Protein AF-A0A7J6HJE6-F1 (afdb_monomer_lite)

Radius of gyration: 38.53 Å; chains: 1; bounding box: 80×40×97 Å

Structure (mmCIF, N/CA/C/O backbone):
data_AF-A0A7J6HJE6-F1
#
_entry.id   AF-A0A7J6HJE6-F1
#
loop_
_atom_site.group_PDB
_atom_site.id
_atom_site.type_symbol
_atom_site.label_atom_id
_atom_site.label_alt_id
_atom_site.label_comp_id
_atom_site.label_asym_id
_atom_site.label_entity_id
_atom_site.label_seq_id
_atom_site.pdbx_PDB_ins_code
_atom_site.Cartn_x
_atom_site.Cartn_y
_atom_site.Cartn_z
_atom_site.occupancy
_atom_site.B_iso_or_equiv
_atom_site.auth_seq_id
_atom_site.auth_comp_id
_atom_site.auth_asym_id
_atom_site.auth_atom_id
_atom_site.pdbx_PDB_model_num
ATOM 1 N N . MET A 1 1 ? 61.222 -32.866 -80.895 1.00 45.94 1 MET A N 1
ATOM 2 C CA . MET A 1 1 ? 61.886 -32.310 -79.696 1.00 45.94 1 MET A CA 1
ATOM 3 C C . MET A 1 1 ? 61.807 -30.797 -79.787 1.00 45.94 1 MET A C 1
ATOM 5 O O . MET A 1 1 ? 62.247 -30.281 -80.802 1.00 45.94 1 MET A O 1
ATOM 9 N N . GLY A 1 2 ? 61.208 -30.102 -78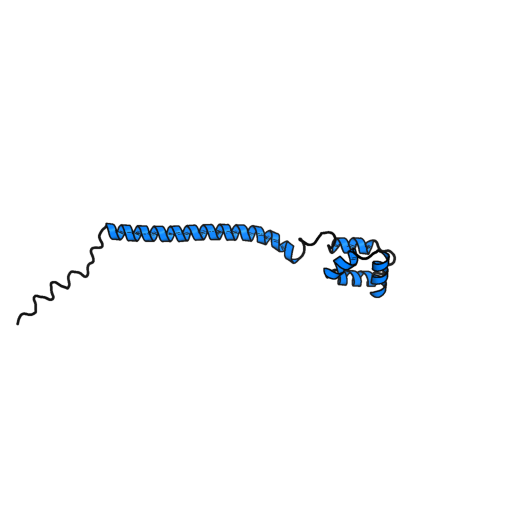.814 1.00 49.94 2 GLY A N 1
ATOM 10 C CA . GLY A 1 2 ? 61.190 -28.632 -78.855 1.00 49.94 2 GLY A CA 1
ATOM 11 C C . GLY A 1 2 ? 60.143 -27.888 -78.021 1.00 49.94 2 GLY A C 1
ATOM 12 O O . GLY A 1 2 ? 60.107 -26.672 -78.101 1.00 49.94 2 GLY A O 1
ATOM 13 N N . THR A 1 3 ? 59.310 -28.541 -77.204 1.00 42.97 3 THR A N 1
ATOM 14 C CA . THR A 1 3 ? 58.311 -27.836 -76.364 1.00 42.97 3 THR A CA 1
ATOM 15 C C . THR A 1 3 ? 58.850 -27.369 -75.006 1.00 42.97 3 THR A C 1
ATOM 17 O O . THR A 1 3 ? 58.091 -26.927 -74.157 1.00 42.97 3 THR A O 1
ATOM 20 N N . ARG A 1 4 ? 60.169 -27.416 -74.789 1.00 49.84 4 ARG A N 1
ATOM 21 C CA . ARG A 1 4 ? 60.807 -27.090 -73.500 1.00 49.84 4 ARG A CA 1
ATOM 22 C C . ARG A 1 4 ? 61.149 -25.607 -73.289 1.00 49.84 4 ARG A C 1
ATOM 24 O O . ARG A 1 4 ? 61.825 -25.305 -72.318 1.00 49.84 4 ARG A O 1
ATOM 31 N N . LEU A 1 5 ? 60.703 -24.696 -74.162 1.00 50.69 5 LEU A N 1
ATOM 32 C CA . LEU A 1 5 ? 61.032 -23.261 -74.062 1.00 50.69 5 LEU A CA 1
ATOM 33 C C . LEU A 1 5 ? 59.834 -22.343 -73.759 1.00 50.69 5 LEU A C 1
ATOM 35 O O . LEU A 1 5 ? 60.003 -21.130 -73.715 1.00 50.69 5 LEU A O 1
ATOM 39 N N . VAL A 1 6 ? 58.631 -22.885 -73.540 1.00 45.88 6 VAL A N 1
ATOM 40 C CA . VAL A 1 6 ? 57.451 -22.061 -73.190 1.00 45.88 6 VAL A CA 1
ATOM 41 C C . VAL A 1 6 ? 56.986 -22.233 -71.743 1.00 45.88 6 VAL A C 1
ATOM 43 O O . VAL A 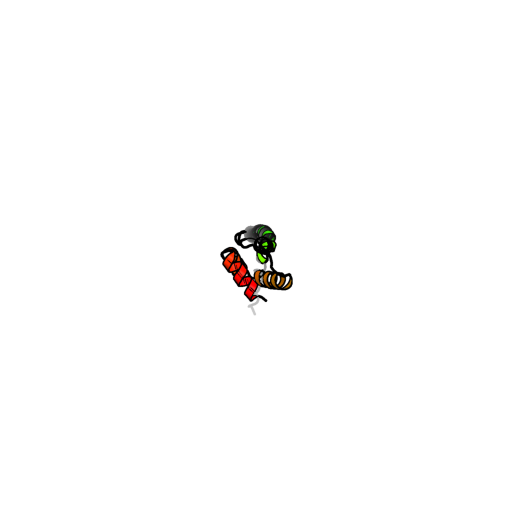1 6 ? 56.290 -21.366 -71.225 1.00 45.88 6 VAL A O 1
ATOM 46 N N . ASP A 1 7 ? 57.444 -23.275 -71.044 1.00 41.00 7 ASP A N 1
ATOM 47 C CA . ASP A 1 7 ? 57.086 -23.516 -69.637 1.00 41.00 7 ASP A CA 1
ATOM 48 C C . ASP A 1 7 ? 57.943 -22.733 -68.623 1.00 41.00 7 ASP A C 1
ATOM 50 O O . ASP A 1 7 ? 57.609 -22.678 -67.438 1.00 41.00 7 ASP A O 1
ATOM 54 N N . GLU A 1 8 ? 59.024 -22.082 -69.066 1.00 42.09 8 GLU A N 1
ATOM 55 C CA . GLU A 1 8 ? 59.916 -21.308 -68.185 1.00 42.09 8 GLU A CA 1
ATOM 56 C C . GLU A 1 8 ? 59.577 -19.810 -68.127 1.00 42.09 8 GLU A C 1
ATOM 58 O O . GLU A 1 8 ? 60.118 -19.079 -67.302 1.00 42.09 8 GLU A O 1
ATOM 63 N N . VAL A 1 9 ? 58.619 -19.353 -68.942 1.00 44.00 9 VAL A N 1
ATOM 64 C CA . VAL A 1 9 ? 58.124 -17.965 -68.905 1.00 44.00 9 VAL A CA 1
ATOM 65 C C . VAL A 1 9 ? 56.906 -17.823 -67.987 1.00 44.00 9 VAL A C 1
ATOM 67 O O . VAL A 1 9 ? 56.695 -16.758 -67.421 1.00 44.00 9 VAL A O 1
ATOM 70 N N . PHE A 1 10 ? 56.143 -18.896 -67.744 1.00 38.69 10 PHE A N 1
ATOM 71 C CA . PHE A 1 10 ? 54.902 -18.814 -66.956 1.00 38.69 10 PHE A CA 1
ATOM 72 C C . PHE A 1 10 ? 55.037 -19.251 -65.484 1.00 38.69 10 PHE A C 1
ATOM 74 O O . PHE A 1 10 ? 54.088 -19.153 -64.708 1.00 38.69 10 PHE A O 1
ATOM 81 N N . ARG A 1 11 ? 56.221 -19.714 -65.054 1.00 45.44 11 ARG A N 1
ATOM 82 C CA . ARG A 1 11 ? 56.495 -20.106 -63.653 1.00 45.44 11 ARG A CA 1
ATOM 83 C C . ARG A 1 11 ? 57.105 -18.977 -62.804 1.00 45.44 11 ARG A C 1
ATOM 85 O O . ARG A 1 11 ? 57.331 -19.163 -61.611 1.00 45.44 11 ARG A O 1
ATOM 92 N N . SER A 1 12 ? 57.360 -17.800 -63.372 1.00 45.34 12 SER A N 1
ATOM 93 C CA . SER A 1 12 ? 58.029 -16.693 -62.669 1.00 45.34 12 SER A CA 1
ATOM 94 C C . SER A 1 12 ? 57.092 -15.602 -62.129 1.00 45.34 12 SER A C 1
ATOM 96 O O . SER A 1 12 ? 57.572 -14.692 -61.460 1.00 45.34 12 SER A O 1
ATOM 98 N N . GLU A 1 13 ? 55.768 -15.716 -62.299 1.00 40.03 13 GLU A N 1
ATOM 99 C CA . GLU A 1 13 ? 54.802 -14.716 -61.796 1.00 40.03 13 GLU A CA 1
ATOM 100 C C . GLU A 1 13 ? 54.009 -15.152 -60.548 1.00 40.03 13 GLU A C 1
ATOM 102 O O . GLU A 1 13 ? 53.106 -14.455 -60.093 1.00 40.03 13 GLU A O 1
ATOM 107 N N . ALA A 1 14 ? 54.394 -16.252 -59.894 1.00 48.69 14 ALA A N 1
ATOM 108 C CA . ALA A 1 14 ? 53.861 -16.623 -58.573 1.00 48.69 14 ALA A CA 1
ATOM 109 C C . ALA A 1 14 ? 54.616 -15.965 -57.395 1.00 48.69 14 ALA A C 1
ATOM 111 O O . ALA A 1 14 ? 54.515 -16.403 -56.249 1.00 48.69 14 ALA A O 1
ATOM 112 N N . LYS A 1 15 ? 55.385 -14.902 -57.653 1.00 51.78 15 LYS A N 1
ATOM 113 C CA . LYS A 1 15 ? 55.917 -14.004 -56.620 1.00 51.78 15 LYS A CA 1
ATOM 114 C C . LYS A 1 15 ? 55.385 -12.609 -56.890 1.00 51.78 15 LYS A C 1
ATOM 116 O O . LYS A 1 15 ? 56.072 -11.749 -57.426 1.00 51.78 15 LYS A O 1
ATOM 121 N N . THR A 1 16 ? 54.127 -12.409 -56.515 1.00 50.81 16 THR A N 1
ATOM 122 C CA . THR A 1 16 ? 53.453 -11.115 -56.543 1.00 50.81 16 THR A CA 1
ATOM 123 C C . THR A 1 16 ? 54.285 -10.129 -55.724 1.00 50.81 16 THR A C 1
ATOM 125 O O . THR A 1 16 ? 54.290 -10.134 -54.489 1.00 50.81 16 THR A O 1
ATOM 128 N N . SER A 1 17 ? 55.045 -9.300 -56.433 1.00 51.47 17 SER A N 1
ATOM 129 C CA . SER A 1 17 ? 55.628 -8.060 -55.947 1.00 51.47 17 SER A CA 1
ATOM 130 C C . SER A 1 17 ? 54.465 -7.148 -55.551 1.00 51.47 17 SER A C 1
ATOM 132 O O . SER A 1 17 ? 54.051 -6.285 -56.317 1.00 51.47 17 SER A O 1
ATOM 134 N N . VAL A 1 18 ? 53.888 -7.377 -54.367 1.00 54.81 18 VAL A N 1
ATOM 135 C CA . VAL A 1 18 ? 52.893 -6.468 -53.791 1.00 54.81 18 VAL A CA 1
ATOM 136 C C . VAL A 1 18 ? 53.586 -5.124 -53.644 1.00 54.81 18 VAL A C 1
ATOM 138 O O . VAL A 1 18 ? 54.492 -4.983 -52.809 1.00 54.81 18 VAL A O 1
ATOM 141 N N . THR A 1 19 ? 53.197 -4.177 -54.490 1.00 65.38 19 THR A N 1
ATOM 142 C CA . THR A 1 19 ? 53.810 -2.855 -54.557 1.00 65.38 19 THR A CA 1
ATOM 143 C C . THR A 1 19 ? 53.636 -2.154 -53.207 1.00 65.38 19 THR A C 1
ATOM 145 O O . THR A 1 19 ? 52.685 -2.397 -52.458 1.00 65.38 19 THR A O 1
ATOM 148 N N . SER A 1 20 ? 54.602 -1.312 -52.830 1.00 64.38 20 SER A N 1
ATOM 149 C CA . SER A 1 20 ? 54.628 -0.619 -51.528 1.00 64.38 20 SER A CA 1
ATOM 150 C C . SER A 1 20 ? 53.309 0.112 -51.215 1.00 64.38 20 SER A C 1
ATOM 152 O O . SER A 1 20 ? 52.878 0.173 -50.064 1.00 64.38 20 SER A O 1
ATOM 154 N N . THR A 1 21 ? 52.618 0.594 -52.247 1.00 65.19 21 THR A N 1
ATOM 155 C CA . THR A 1 21 ? 51.309 1.256 -52.197 1.00 65.19 21 THR A CA 1
ATOM 156 C C . THR A 1 21 ? 50.163 0.313 -51.818 1.00 65.19 21 THR A C 1
ATOM 158 O O . THR A 1 21 ? 49.359 0.661 -50.956 1.00 65.19 21 THR A O 1
ATOM 161 N N . GLU A 1 22 ? 50.111 -0.906 -52.356 1.00 67.06 22 GLU A N 1
ATOM 162 C CA . GLU A 1 22 ? 49.087 -1.910 -52.013 1.00 67.06 22 GLU A CA 1
ATOM 163 C C . GLU A 1 22 ? 49.229 -2.405 -50.569 1.00 67.06 22 GLU A C 1
ATOM 165 O O . GLU A 1 22 ? 48.238 -2.583 -49.855 1.00 67.06 22 GLU A O 1
ATOM 170 N N . ARG A 1 23 ? 50.473 -2.567 -50.089 1.00 70.94 23 ARG A N 1
ATOM 171 C CA . ARG A 1 23 ? 50.738 -2.905 -48.678 1.00 70.94 23 ARG A CA 1
ATOM 172 C C . ARG A 1 23 ? 50.271 -1.792 -47.745 1.00 70.94 23 ARG A C 1
ATOM 174 O O . ARG A 1 23 ? 49.713 -2.088 -46.690 1.00 70.94 23 ARG A O 1
ATOM 181 N N . LYS A 1 24 ? 50.477 -0.529 -48.132 1.00 74.12 24 LYS A N 1
ATOM 182 C CA . LYS A 1 24 ? 50.002 0.644 -47.384 1.00 74.12 24 LYS A CA 1
ATOM 183 C C . LYS A 1 24 ? 48.475 0.721 -47.366 1.00 74.12 24 LYS A C 1
ATOM 185 O O . LYS A 1 24 ? 47.910 0.872 -46.291 1.00 74.12 24 LYS A O 1
ATOM 190 N N . ALA A 1 25 ? 47.810 0.503 -48.500 1.00 74.81 25 ALA A N 1
ATOM 191 C CA . ALA A 1 25 ? 46.348 0.484 -48.577 1.00 74.81 25 ALA A CA 1
ATOM 192 C C . ALA A 1 25 ? 45.729 -0.637 -47.721 1.00 74.81 25 ALA A C 1
ATOM 194 O O . ALA A 1 25 ? 44.744 -0.420 -47.016 1.00 74.81 25 ALA A O 1
ATOM 195 N N . LYS A 1 26 ? 46.338 -1.833 -47.715 1.00 76.06 26 LYS A N 1
ATOM 196 C CA . LYS A 1 26 ? 45.892 -2.954 -46.873 1.00 76.06 26 LYS A CA 1
ATOM 197 C C . LYS A 1 26 ? 46.068 -2.667 -45.378 1.00 76.06 26 LYS A C 1
ATOM 199 O O . LYS A 1 26 ? 45.180 -3.003 -44.597 1.00 76.06 26 LYS A O 1
ATOM 204 N N . ARG A 1 27 ? 47.179 -2.032 -44.986 1.00 78.00 27 ARG A N 1
ATOM 205 C CA . ARG A 1 27 ? 47.421 -1.588 -43.600 1.00 78.00 27 ARG A CA 1
ATOM 206 C C . ARG A 1 27 ? 46.418 -0.522 -43.173 1.00 78.00 27 ARG A C 1
ATOM 208 O O . ARG A 1 27 ? 45.744 -0.718 -42.174 1.00 78.00 27 ARG A O 1
ATOM 215 N N . GLN A 1 28 ? 46.216 0.505 -43.994 1.00 84.44 28 GLN A N 1
ATOM 216 C CA . GLN A 1 28 ? 45.243 1.566 -43.735 1.00 84.44 28 GLN A CA 1
ATOM 217 C C . GLN A 1 28 ? 43.814 1.021 -43.587 1.00 84.44 28 GLN A C 1
ATOM 219 O O . GLN A 1 28 ? 43.090 1.410 -42.675 1.00 84.44 28 GLN A O 1
ATOM 224 N N . ARG A 1 29 ? 43.402 0.070 -44.437 1.00 81.25 29 ARG A N 1
ATOM 225 C CA . ARG A 1 29 ? 42.093 -0.591 -44.311 1.00 81.25 29 ARG A CA 1
ATOM 226 C C . ARG A 1 29 ? 41.975 -1.403 -43.017 1.00 81.25 29 ARG A C 1
ATOM 228 O O . ARG A 1 29 ? 40.913 -1.414 -42.399 1.00 81.25 29 ARG A O 1
ATOM 235 N N . SER A 1 30 ? 43.050 -2.080 -42.613 1.00 82.69 30 SER A N 1
ATOM 236 C CA . SER A 1 30 ? 43.105 -2.816 -41.346 1.00 82.69 30 SER A CA 1
ATOM 237 C C . SER A 1 30 ? 42.993 -1.874 -40.146 1.00 82.69 30 SER A C 1
ATOM 239 O O . SER A 1 30 ? 42.240 -2.162 -39.223 1.00 82.69 30 SER A O 1
ATOM 241 N N . GLU A 1 31 ? 43.690 -0.738 -40.186 1.00 87.38 31 GLU A N 1
ATOM 242 C CA . GLU A 1 31 ? 43.667 0.290 -39.142 1.00 87.38 31 GLU A CA 1
ATOM 243 C C . GLU A 1 31 ? 42.279 0.932 -39.012 1.00 87.38 31 GLU A C 1
ATOM 245 O O . GLU A 1 31 ? 41.765 1.076 -37.903 1.00 87.38 31 GLU A O 1
ATOM 250 N N . GLN A 1 32 ? 41.623 1.237 -40.138 1.00 87.44 32 GLN A N 1
ATOM 251 C CA . GLN A 1 32 ? 40.245 1.741 -40.162 1.00 87.44 32 GLN A CA 1
ATOM 252 C C . GLN A 1 32 ? 39.254 0.738 -39.560 1.00 87.44 32 GLN A C 1
ATOM 254 O O . GLN A 1 32 ? 38.365 1.126 -38.804 1.00 87.44 32 GLN A O 1
ATOM 259 N N . MET A 1 33 ? 39.418 -0.554 -39.853 1.00 85.56 33 MET A N 1
ATOM 260 C CA . MET A 1 33 ? 38.576 -1.607 -39.284 1.00 85.56 33 MET A CA 1
ATOM 261 C C . MET A 1 33 ? 38.791 -1.754 -37.774 1.00 85.56 33 MET A C 1
ATOM 263 O O . MET A 1 33 ? 37.816 -1.829 -37.030 1.00 85.56 33 MET A O 1
ATOM 267 N N . SER A 1 34 ? 40.041 -1.740 -37.300 1.00 86.06 34 SER A N 1
ATOM 268 C CA . SER A 1 34 ? 40.327 -1.793 -35.861 1.00 86.06 34 SER A CA 1
ATOM 269 C C . SER A 1 34 ? 39.841 -0.546 -35.121 1.00 86.06 34 SER A C 1
ATOM 271 O O . SER A 1 34 ? 39.309 -0.666 -34.020 1.00 86.06 34 SER A O 1
ATOM 273 N N . ALA A 1 35 ? 39.955 0.636 -35.734 1.00 88.62 35 ALA A N 1
ATOM 274 C CA . ALA A 1 35 ? 39.448 1.884 -35.168 1.00 88.62 35 ALA A CA 1
ATOM 275 C C . ALA A 1 35 ? 37.917 1.879 -35.075 1.00 88.62 35 ALA A C 1
ATOM 277 O O . ALA A 1 35 ? 37.361 2.304 -34.064 1.00 88.62 35 ALA A O 1
ATOM 278 N N . ALA A 1 36 ? 37.234 1.341 -36.091 1.00 85.88 36 ALA A N 1
ATOM 279 C CA . ALA A 1 36 ? 35.796 1.132 -36.030 1.00 85.88 36 ALA A CA 1
ATOM 280 C C . ALA A 1 36 ? 35.441 0.171 -34.885 1.00 85.88 36 ALA A C 1
ATOM 282 O O . ALA A 1 36 ? 34.658 0.534 -34.020 1.00 85.88 36 ALA A O 1
ATOM 283 N N . ILE A 1 37 ? 36.063 -1.006 -34.784 1.00 84.94 37 ILE A N 1
ATOM 284 C CA . ILE A 1 37 ? 35.768 -1.957 -33.695 1.00 84.94 37 ILE A CA 1
ATOM 285 C C . ILE A 1 37 ? 35.979 -1.318 -32.311 1.00 84.94 37 ILE A C 1
ATOM 287 O O . ILE A 1 37 ? 35.128 -1.466 -31.432 1.00 84.94 37 ILE A O 1
ATOM 291 N N . ALA A 1 38 ? 37.059 -0.555 -32.127 1.00 86.81 38 ALA A N 1
ATOM 292 C CA . ALA A 1 38 ? 37.310 0.185 -30.892 1.00 86.81 38 ALA A CA 1
ATOM 293 C C . ALA A 1 38 ? 36.209 1.219 -30.596 1.00 86.81 38 ALA A C 1
ATOM 295 O O . ALA A 1 38 ? 35.656 1.225 -29.500 1.00 86.81 38 ALA A O 1
ATOM 296 N N . ALA A 1 39 ? 35.809 2.029 -31.581 1.00 85.50 39 ALA A N 1
ATOM 297 C CA . ALA A 1 39 ? 34.742 3.017 -31.414 1.00 85.50 39 ALA A CA 1
ATOM 298 C C . ALA A 1 39 ? 33.396 2.369 -31.045 1.00 85.50 39 ALA A C 1
ATOM 300 O O . ALA A 1 39 ? 32.681 2.862 -30.176 1.00 85.50 39 ALA A O 1
ATOM 301 N N . TRP A 1 40 ? 33.062 1.231 -31.657 1.00 78.38 40 TRP A N 1
ATOM 302 C CA . TRP A 1 40 ? 31.844 0.489 -31.329 1.00 78.38 40 TRP A CA 1
ATOM 303 C C . TRP A 1 40 ? 31.908 -0.132 -29.928 1.00 78.38 40 TRP A C 1
ATOM 305 O O . TRP A 1 40 ? 30.883 -0.207 -29.251 1.00 78.38 40 TRP A O 1
ATOM 315 N N . THR A 1 41 ? 33.100 -0.523 -29.470 1.00 85.38 41 THR A N 1
ATOM 316 C CA . THR A 1 41 ? 33.329 -1.068 -28.124 1.00 85.38 41 THR A CA 1
ATOM 317 C C . THR A 1 41 ? 33.186 0.018 -27.058 1.00 85.38 41 THR A C 1
ATOM 319 O O . THR A 1 41 ? 32.503 -0.200 -26.061 1.00 85.38 41 THR A O 1
ATOM 322 N N . GLU A 1 42 ? 33.728 1.214 -27.293 1.00 77.75 42 GLU A N 1
ATOM 323 C CA . GLU A 1 42 ? 33.553 2.364 -26.395 1.00 77.75 42 GLU A CA 1
ATOM 324 C C . GLU A 1 42 ? 32.090 2.827 -26.344 1.00 77.75 42 GLU A C 1
ATOM 326 O O . GLU A 1 42 ? 31.540 3.045 -25.266 1.00 77.75 42 GLU A O 1
ATOM 331 N N . VAL A 1 43 ? 31.395 2.880 -27.487 1.00 72.62 43 VAL A N 1
ATOM 332 C CA . VAL A 1 43 ? 29.951 3.176 -27.518 1.00 72.62 43 VAL A CA 1
ATOM 333 C C . VAL A 1 43 ? 29.152 2.100 -26.782 1.00 72.62 43 VAL A C 1
ATOM 335 O O . VAL A 1 43 ? 28.215 2.422 -26.051 1.00 72.62 43 VAL A O 1
ATOM 338 N N . ALA A 1 44 ? 29.507 0.822 -26.935 1.00 69.88 44 ALA A N 1
ATOM 339 C CA . ALA A 1 44 ? 28.873 -0.260 -26.191 1.00 69.88 44 ALA A CA 1
ATOM 340 C C . ALA A 1 44 ? 29.123 -0.128 -24.684 1.00 69.88 44 ALA A C 1
ATOM 342 O O . ALA A 1 44 ? 28.181 -0.278 -23.914 1.00 69.88 44 ALA A O 1
ATOM 343 N N . LYS A 1 45 ? 30.340 0.230 -24.266 1.00 70.62 45 LYS A N 1
ATOM 344 C CA . LYS A 1 45 ? 30.692 0.459 -22.862 1.00 70.62 45 LYS A CA 1
ATOM 345 C C . LYS A 1 45 ? 29.889 1.611 -22.255 1.00 70.62 45 LYS A C 1
ATOM 347 O O . LYS A 1 45 ? 29.243 1.412 -21.234 1.00 70.62 45 LYS A O 1
ATOM 352 N N . VAL A 1 46 ? 29.795 2.753 -22.937 1.00 68.06 46 VAL A N 1
ATOM 353 C CA . VAL A 1 46 ? 28.968 3.895 -22.498 1.00 68.06 46 VAL A CA 1
ATOM 354 C C . VAL A 1 46 ? 27.480 3.529 -22.456 1.00 68.06 46 VAL A C 1
ATOM 356 O O . VAL A 1 46 ? 26.757 3.916 -21.536 1.00 68.06 46 VAL A O 1
ATOM 359 N N . ARG A 1 47 ? 26.984 2.742 -23.420 1.00 66.00 47 ARG A N 1
ATOM 360 C CA . ARG A 1 47 ? 25.597 2.242 -23.406 1.00 66.00 47 ARG A CA 1
ATOM 361 C C . ARG A 1 47 ? 25.353 1.271 -22.252 1.00 66.00 47 ARG A C 1
ATOM 363 O O . ARG A 1 47 ? 24.312 1.354 -21.614 1.00 66.00 47 ARG A O 1
ATOM 370 N N . VAL A 1 48 ? 26.308 0.398 -21.943 1.00 65.94 48 VAL A N 1
ATOM 371 C CA . VAL A 1 48 ? 26.225 -0.529 -20.808 1.00 65.94 48 VAL A CA 1
ATOM 372 C C . VAL A 1 48 ? 26.269 0.241 -19.491 1.00 65.94 48 VAL A C 1
ATOM 374 O O . VAL A 1 48 ? 25.379 0.046 -18.672 1.00 65.94 48 VAL A O 1
ATOM 377 N N . GLU A 1 49 ? 27.187 1.190 -19.317 1.00 58.88 49 GLU A N 1
ATOM 378 C CA . GLU A 1 49 ? 27.296 2.035 -18.118 1.00 58.88 49 GLU A CA 1
ATOM 379 C C . GLU A 1 49 ? 26.046 2.908 -17.907 1.00 58.88 49 GLU A C 1
ATOM 381 O O . GLU A 1 49 ? 25.521 2.987 -16.797 1.00 58.88 49 GLU A O 1
ATOM 386 N N . THR A 1 50 ? 25.479 3.484 -18.974 1.00 56.25 50 THR A N 1
ATOM 387 C CA . THR A 1 50 ? 24.221 4.253 -18.892 1.00 56.25 50 THR A CA 1
ATOM 388 C C . THR A 1 50 ? 22.991 3.378 -18.638 1.00 56.25 50 THR A C 1
ATOM 390 O O . THR A 1 50 ? 22.027 3.850 -18.032 1.00 56.25 50 THR A O 1
ATOM 393 N N . THR A 1 51 ? 22.999 2.109 -19.059 1.00 53.94 51 THR A N 1
ATOM 394 C CA . THR A 1 51 ? 21.933 1.151 -18.721 1.00 53.94 51 THR A CA 1
ATOM 395 C C . THR A 1 51 ? 22.094 0.570 -17.319 1.00 53.94 51 THR A C 1
ATOM 397 O O . THR A 1 51 ? 21.090 0.429 -16.633 1.00 53.94 51 THR A O 1
ATOM 400 N N . LEU A 1 52 ? 23.317 0.321 -16.840 1.00 55.34 52 LEU A N 1
ATOM 401 C CA . LEU A 1 52 ? 23.592 -0.153 -15.480 1.00 55.34 52 LEU A CA 1
ATOM 402 C C . LEU A 1 52 ? 23.284 0.923 -14.437 1.00 55.34 52 LEU A C 1
ATOM 404 O O . LEU A 1 52 ? 22.570 0.635 -13.484 1.00 55.34 52 LEU A O 1
ATOM 408 N N . ALA A 1 53 ? 23.665 2.181 -14.673 1.00 53.97 53 ALA A N 1
ATOM 409 C CA . ALA A 1 53 ? 23.292 3.299 -13.799 1.00 53.97 53 ALA A CA 1
ATOM 410 C C . ALA A 1 53 ? 21.766 3.543 -13.745 1.00 53.97 53 ALA A C 1
ATOM 412 O O . ALA A 1 53 ? 21.248 4.119 -12.785 1.00 53.97 53 ALA A O 1
ATOM 413 N N . LYS A 1 54 ? 21.019 3.095 -14.767 1.00 52.00 54 LYS A N 1
ATOM 414 C CA . LYS A 1 54 ? 19.545 3.067 -14.759 1.00 52.00 54 LYS A CA 1
ATOM 415 C C . LYS A 1 54 ? 18.981 1.777 -14.149 1.00 52.00 54 LYS A C 1
ATOM 417 O O . LYS A 1 54 ? 17.925 1.830 -13.529 1.00 52.00 54 LYS A O 1
ATOM 422 N N . ALA A 1 55 ? 19.675 0.647 -14.271 1.00 49.50 55 ALA A N 1
ATOM 423 C CA . ALA A 1 55 ? 19.273 -0.643 -13.715 1.00 49.50 55 ALA A CA 1
ATOM 424 C C . ALA A 1 55 ? 19.512 -0.740 -12.199 1.00 49.50 55 ALA A C 1
ATOM 426 O O . ALA A 1 55 ? 18.727 -1.383 -11.507 1.00 49.50 55 ALA A O 1
ATOM 427 N N . GLU A 1 56 ? 20.516 -0.050 -11.654 1.00 52.22 56 GLU A N 1
ATOM 428 C CA . GLU A 1 56 ? 20.713 0.063 -10.202 1.00 52.22 56 GLU A CA 1
ATOM 429 C C . GLU A 1 56 ? 19.600 0.878 -9.533 1.00 52.22 56 GLU A C 1
ATOM 431 O O . GLU A 1 56 ? 19.166 0.536 -8.437 1.00 52.22 56 GLU A O 1
ATOM 436 N N . LYS A 1 57 ? 19.023 1.865 -10.232 1.00 50.66 57 LYS A N 1
ATOM 437 C CA . LYS A 1 57 ? 17.776 2.518 -9.793 1.00 50.66 57 LYS A CA 1
ATOM 438 C C . LYS A 1 57 ? 16.547 1.613 -9.939 1.00 50.66 57 LYS A C 1
ATOM 440 O O . LYS A 1 57 ? 15.546 1.831 -9.266 1.00 50.66 57 LYS A O 1
ATOM 445 N N . ASN A 1 58 ? 16.618 0.593 -10.794 1.00 47.31 58 ASN A N 1
ATOM 446 C CA . ASN A 1 58 ? 15.494 -0.282 -11.123 1.00 47.31 58 ASN A CA 1
ATOM 447 C C . ASN A 1 58 ? 15.402 -1.536 -10.237 1.00 47.31 58 ASN A C 1
ATOM 449 O O . ASN A 1 58 ? 14.374 -2.208 -10.255 1.00 47.31 58 ASN A O 1
ATOM 453 N N . LYS A 1 59 ? 16.418 -1.846 -9.419 1.00 43.00 59 LYS A N 1
ATOM 454 C CA . LYS A 1 59 ? 16.293 -2.898 -8.391 1.00 43.00 59 LYS A CA 1
ATOM 455 C C . LYS A 1 59 ? 15.343 -2.519 -7.252 1.00 43.00 59 LYS A C 1
ATOM 457 O O . LYS A 1 59 ? 14.838 -3.414 -6.591 1.00 43.00 59 LYS A O 1
ATOM 462 N N . ASN A 1 60 ? 15.012 -1.237 -7.106 1.00 44.03 60 ASN A N 1
ATOM 463 C CA . ASN A 1 60 ? 13.943 -0.801 -6.207 1.00 44.03 60 ASN A CA 1
ATOM 464 C C . ASN A 1 60 ? 12.568 -0.786 -6.899 1.00 44.03 60 ASN A C 1
ATOM 466 O O . ASN A 1 60 ? 11.544 -0.781 -6.230 1.00 44.03 60 ASN A O 1
ATOM 470 N N . ALA A 1 61 ? 12.499 -0.823 -8.231 1.00 44.81 61 ALA A N 1
ATOM 471 C CA . ALA A 1 61 ? 11.232 -0.678 -8.951 1.00 44.81 61 ALA A CA 1
ATOM 472 C C . ALA A 1 61 ? 10.441 -1.987 -9.109 1.00 44.81 61 ALA A C 1
ATOM 474 O O . ALA A 1 61 ? 9.276 -1.939 -9.495 1.00 44.81 61 ALA A O 1
ATOM 475 N N . ILE A 1 62 ? 11.042 -3.143 -8.811 1.00 48.94 62 ILE A N 1
ATOM 476 C CA . ILE A 1 62 ? 10.323 -4.427 -8.832 1.00 48.94 62 ILE A CA 1
ATOM 477 C C . ILE A 1 62 ? 9.562 -4.659 -7.510 1.00 48.94 62 ILE A C 1
ATOM 479 O O . ILE A 1 62 ? 8.609 -5.430 -7.502 1.00 48.94 62 ILE A O 1
ATOM 483 N N . GLU A 1 63 ? 9.866 -3.912 -6.437 1.00 46.91 63 GLU A N 1
ATOM 484 C CA . GLU A 1 63 ? 9.122 -4.005 -5.163 1.00 46.91 63 GLU A CA 1
ATOM 485 C C . GLU A 1 63 ? 8.641 -2.667 -4.564 1.00 46.91 63 GLU A C 1
ATOM 487 O O . GLU A 1 63 ? 7.824 -2.676 -3.646 1.00 46.91 63 GLU A O 1
ATOM 492 N N . GLY A 1 64 ? 9.005 -1.500 -5.107 1.00 50.00 64 GLY A N 1
ATOM 493 C CA . GLY A 1 64 ? 8.389 -0.245 -4.669 1.00 50.00 64 GLY A CA 1
ATOM 494 C C . GLY A 1 64 ? 9.017 1.011 -5.261 1.00 50.00 64 GLY A C 1
ATOM 495 O O . GLY A 1 64 ? 10.118 1.395 -4.886 1.00 50.00 64 GLY A O 1
ATOM 496 N N . GLY A 1 65 ? 8.287 1.717 -6.130 1.00 50.69 65 GLY A N 1
ATOM 497 C CA . GLY A 1 65 ? 8.657 3.101 -6.451 1.00 50.69 65 GLY A CA 1
ATOM 498 C C . GLY A 1 65 ? 8.342 3.603 -7.854 1.00 50.69 65 GLY A C 1
ATOM 499 O O . GLY A 1 65 ? 9.207 4.183 -8.497 1.00 50.69 65 GLY A O 1
ATOM 500 N N . SER A 1 66 ? 7.111 3.423 -8.329 1.00 49.31 66 SER A N 1
ATOM 501 C CA . SER A 1 66 ? 6.437 4.414 -9.191 1.00 49.31 66 SER A CA 1
ATOM 502 C C . SER A 1 66 ? 4.918 4.197 -9.161 1.00 49.31 66 SER A C 1
ATOM 504 O O . SER A 1 66 ? 4.220 4.285 -10.162 1.00 49.31 66 SER A O 1
ATOM 506 N N . GLY A 1 67 ? 4.404 3.824 -7.990 1.00 50.84 67 GLY A N 1
ATOM 507 C CA . GLY A 1 67 ? 2.986 3.904 -7.679 1.00 50.84 67 GLY A CA 1
ATOM 508 C C . GLY A 1 67 ? 2.847 5.058 -6.709 1.00 50.84 67 GLY A C 1
ATOM 509 O O . GLY A 1 67 ? 3.652 5.153 -5.787 1.00 50.84 67 GLY A O 1
ATOM 510 N N . ASN A 1 68 ? 1.897 5.948 -6.968 1.00 56.22 68 ASN A N 1
ATOM 511 C CA . ASN A 1 68 ? 1.485 7.020 -6.074 1.00 56.22 68 ASN A CA 1
ATOM 512 C C . ASN A 1 68 ? 1.646 6.591 -4.595 1.00 56.22 68 ASN A C 1
ATOM 514 O O . ASN A 1 68 ? 1.057 5.587 -4.188 1.00 56.22 68 ASN A O 1
ATOM 518 N N . ASP A 1 69 ? 2.494 7.293 -3.829 1.00 73.44 69 ASP A N 1
ATOM 519 C CA . ASP A 1 69 ? 2.805 6.979 -2.417 1.00 73.44 69 ASP A CA 1
ATOM 520 C C . ASP A 1 69 ? 1.531 6.857 -1.558 1.00 73.44 69 ASP A C 1
ATOM 522 O O . ASP A 1 69 ? 1.476 6.118 -0.574 1.00 73.44 69 ASP A O 1
ATOM 526 N N . GLU A 1 70 ? 0.457 7.499 -2.018 1.00 84.31 70 GLU A N 1
ATOM 527 C CA . GLU A 1 70 ? -0.906 7.397 -1.509 1.00 84.31 70 GLU A CA 1
ATOM 528 C C . GLU A 1 70 ? -1.422 5.955 -1.352 1.00 84.31 70 GLU A C 1
ATOM 530 O O . GLU A 1 70 ? -2.171 5.679 -0.416 1.00 84.31 70 GLU A O 1
ATOM 535 N N . PHE A 1 71 ? -0.993 5.019 -2.209 1.00 91.25 71 PHE A N 1
ATOM 536 C CA . PHE A 1 71 ? -1.403 3.607 -2.173 1.00 91.25 71 PHE A CA 1
ATOM 537 C C . PHE A 1 71 ? -0.276 2.664 -1.731 1.00 91.25 71 PHE A C 1
ATOM 539 O O . PHE A 1 71 ? -0.310 1.459 -2.019 1.00 91.25 71 PHE A O 1
ATOM 546 N N . SER A 1 72 ? 0.750 3.184 -1.052 1.00 92.25 72 SER A N 1
ATOM 547 C CA . SER A 1 72 ? 1.806 2.351 -0.480 1.00 92.25 72 SER A CA 1
ATOM 548 C C . SER A 1 72 ? 1.252 1.425 0.611 1.00 92.25 72 SER A C 1
ATOM 550 O O . SER A 1 72 ? 0.243 1.711 1.264 1.00 92.25 72 SER A O 1
ATOM 552 N N . VAL A 1 73 ? 1.914 0.281 0.818 1.00 93.56 73 VAL A N 1
ATOM 553 C CA . VAL A 1 73 ? 1.571 -0.651 1.910 1.00 93.56 73 VAL A CA 1
ATOM 554 C C . VAL A 1 73 ? 1.637 0.076 3.253 1.00 93.56 73 VAL A C 1
ATOM 556 O O . VAL A 1 73 ? 0.698 -0.007 4.041 1.00 93.56 73 VAL A O 1
ATOM 559 N N . THR A 1 74 ? 2.691 0.867 3.464 1.00 94.00 74 THR A N 1
ATOM 560 C CA . THR A 1 74 ? 2.880 1.697 4.657 1.00 94.00 74 THR A CA 1
ATOM 561 C C . THR A 1 74 ? 1.699 2.635 4.885 1.00 94.00 74 THR A C 1
ATOM 563 O O . THR A 1 74 ? 1.183 2.713 6.000 1.00 94.00 74 THR A O 1
ATOM 566 N N . LYS A 1 75 ? 1.214 3.312 3.834 1.00 94.62 75 LYS A N 1
ATOM 567 C CA . LYS A 1 75 ? 0.059 4.205 3.954 1.00 94.62 75 LYS A CA 1
ATOM 568 C C . LYS A 1 75 ? -1.220 3.449 4.311 1.00 94.62 75 LYS A C 1
ATOM 570 O O . LYS A 1 75 ? -1.989 3.915 5.151 1.00 94.62 75 LYS A O 1
ATOM 575 N N . CYS A 1 76 ? -1.429 2.271 3.726 1.00 95.69 76 CYS A N 1
ATOM 576 C CA . CYS A 1 76 ? -2.571 1.421 4.060 1.00 95.69 76 CYS A CA 1
ATOM 577 C C . CYS A 1 76 ? -2.526 0.950 5.519 1.00 95.69 76 CYS A C 1
ATOM 579 O O . CYS A 1 76 ? -3.549 1.014 6.194 1.00 95.69 76 CYS A O 1
ATOM 581 N N . MET A 1 77 ? -1.353 0.549 6.021 1.00 94.88 77 MET A N 1
ATOM 582 C CA . MET A 1 77 ? -1.168 0.152 7.423 1.00 94.88 77 MET A CA 1
ATOM 583 C C . MET A 1 77 ? -1.474 1.305 8.382 1.00 94.88 77 MET A C 1
ATOM 585 O O . MET A 1 77 ? -2.226 1.118 9.327 1.00 94.88 77 MET A O 1
ATOM 589 N N . GLN A 1 78 ? -0.991 2.520 8.099 1.00 95.19 78 GLN A N 1
ATOM 590 C CA . GLN A 1 78 ? -1.307 3.701 8.916 1.00 95.19 78 GLN A CA 1
ATOM 591 C C . GLN A 1 78 ? -2.813 3.983 8.991 1.00 95.19 78 GLN A C 1
ATOM 593 O O . GLN A 1 78 ? -3.325 4.367 10.039 1.00 95.19 78 GLN A O 1
ATOM 598 N N . VAL A 1 79 ? -3.529 3.818 7.874 1.00 96.25 79 VAL A N 1
ATOM 599 C CA . VAL A 1 79 ? -4.986 4.000 7.838 1.00 96.25 79 VAL A CA 1
ATOM 600 C C . VAL A 1 79 ? -5.701 2.879 8.591 1.00 96.25 79 VAL A C 1
ATOM 602 O O . VAL A 1 79 ? -6.693 3.157 9.257 1.00 96.25 79 VAL A O 1
ATOM 605 N N . LEU A 1 80 ? -5.215 1.639 8.493 1.00 96.44 80 LEU A N 1
ATOM 606 C CA . LEU A 1 80 ? -5.770 0.490 9.206 1.00 96.44 80 LEU A CA 1
ATOM 607 C C . LEU A 1 80 ? -5.608 0.636 10.725 1.00 96.44 80 LEU A C 1
ATOM 609 O O . LEU A 1 80 ? -6.576 0.429 11.449 1.00 96.44 80 LEU A O 1
ATOM 613 N N . GLU A 1 81 ? -4.433 1.068 11.184 1.00 95.19 81 GLU A N 1
ATOM 614 C CA . GLU A 1 81 ? -4.126 1.301 12.602 1.00 95.19 81 GLU A CA 1
ATOM 615 C C . GLU A 1 81 ? -5.039 2.360 13.239 1.00 95.19 81 GLU A C 1
ATOM 617 O O . GLU A 1 81 ? -5.356 2.303 14.421 1.00 95.19 81 GLU A O 1
ATOM 622 N N . GLY A 1 82 ? -5.498 3.330 12.443 1.00 95.19 82 GLY A N 1
ATOM 623 C CA . GLY A 1 82 ? -6.426 4.367 12.894 1.00 95.19 82 GLY A CA 1
ATOM 624 C C . GLY A 1 82 ? -7.882 3.909 13.044 1.00 95.19 82 GLY A C 1
ATOM 625 O O . GLY A 1 82 ? -8.725 4.723 13.418 1.00 95.19 82 GLY A O 1
ATOM 626 N N . ILE A 1 83 ? -8.217 2.655 12.713 1.00 95.06 83 ILE A N 1
ATOM 627 C CA . ILE A 1 83 ? -9.576 2.116 12.857 1.00 95.06 83 ILE A CA 1
ATOM 628 C C . ILE A 1 83 ? -9.686 1.397 14.203 1.00 95.06 83 ILE A C 1
ATOM 630 O O . ILE A 1 83 ? -9.135 0.319 14.402 1.00 95.06 83 ILE A O 1
ATOM 634 N N . GLU A 1 84 ? -10.460 1.973 15.119 1.00 93.06 84 GLU A N 1
ATOM 635 C CA . GLU A 1 84 ? -10.657 1.412 16.455 1.00 93.06 84 GLU A CA 1
ATOM 636 C C . GLU A 1 84 ? -11.498 0.126 16.455 1.00 93.06 84 GLU A C 1
ATOM 638 O O . GLU A 1 84 ? -12.394 -0.071 15.630 1.00 93.06 84 GLU A O 1
ATOM 643 N N . GLY A 1 85 ? -11.243 -0.743 17.438 1.00 91.62 85 GLY A N 1
ATOM 644 C CA . GLY A 1 85 ? -12.042 -1.942 17.693 1.00 91.62 85 GLY A CA 1
ATOM 645 C C . GLY A 1 85 ? -11.920 -3.013 16.609 1.00 91.62 85 GLY A C 1
ATOM 646 O O . GLY A 1 85 ? -12.905 -3.689 16.318 1.00 91.62 85 GLY A O 1
ATOM 647 N N . VAL A 1 86 ? -10.773 -3.102 15.935 1.00 94.19 86 VAL A N 1
ATOM 648 C CA . VAL A 1 86 ? -10.394 -4.218 15.053 1.00 94.19 86 VAL A CA 1
ATOM 649 C C . VAL A 1 86 ? -9.638 -5.243 15.902 1.00 94.19 86 VAL A C 1
ATOM 651 O O . V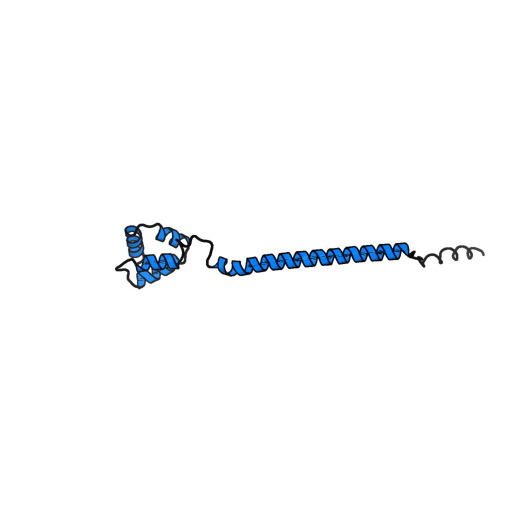AL A 1 86 ? -8.777 -4.854 16.683 1.00 94.19 86 VAL A O 1
ATOM 654 N N . SER A 1 87 ? -9.972 -6.532 15.798 1.00 95.56 87 SER A N 1
ATOM 655 C CA . SER A 1 87 ? -9.216 -7.588 16.485 1.00 95.56 87 SER A CA 1
ATOM 656 C C . SER A 1 87 ? -7.931 -7.931 15.731 1.00 95.56 87 SER A C 1
ATOM 658 O O . SER A 1 87 ? -7.877 -7.796 14.509 1.00 95.56 87 SER A O 1
ATOM 660 N N . ASP A 1 88 ? -6.926 -8.449 16.438 1.00 95.25 88 ASP A N 1
ATOM 661 C CA . ASP A 1 88 ? -5.637 -8.830 15.844 1.00 95.25 88 ASP A CA 1
ATOM 662 C C . ASP A 1 88 ? -5.788 -9.827 14.681 1.00 95.25 88 ASP A C 1
ATOM 664 O O . ASP A 1 88 ? -5.106 -9.706 13.667 1.00 95.25 88 ASP A O 1
ATOM 668 N N . ASP A 1 89 ? -6.722 -10.780 14.780 1.00 96.38 89 ASP A N 1
ATOM 669 C CA . ASP A 1 89 ? -7.003 -11.742 13.702 1.00 96.38 89 ASP A CA 1
ATOM 670 C C . ASP A 1 89 ? -7.507 -11.044 12.427 1.00 96.38 89 ASP A C 1
ATOM 672 O O . ASP A 1 89 ? -6.987 -11.260 11.331 1.00 96.38 89 ASP A O 1
ATOM 676 N N . VAL A 1 90 ? -8.479 -10.138 12.573 1.00 96.69 90 VAL A N 1
ATOM 677 C CA . VAL A 1 90 ? -9.022 -9.356 11.453 1.00 96.69 90 VAL A CA 1
ATOM 678 C C . VAL A 1 90 ? -7.957 -8.424 10.882 1.00 96.69 90 VAL A C 1
ATOM 680 O O . VAL A 1 90 ? -7.863 -8.270 9.662 1.00 96.69 90 VAL A O 1
ATOM 683 N N . TYR A 1 91 ? -7.133 -7.831 11.745 1.00 96.44 91 TYR A N 1
ATOM 684 C CA . TYR A 1 91 ? -6.018 -6.986 11.339 1.00 96.44 91 TYR A CA 1
ATOM 685 C C . TYR A 1 91 ? -5.031 -7.760 10.461 1.00 96.44 91 TYR A C 1
ATOM 687 O O . TYR A 1 91 ? -4.721 -7.318 9.355 1.00 96.44 91 TYR A O 1
ATOM 695 N N . MET A 1 92 ? -4.589 -8.943 10.897 1.00 97.06 92 MET A N 1
ATOM 696 C CA . MET A 1 92 ? -3.640 -9.760 10.135 1.00 97.06 92 MET A CA 1
ATOM 697 C C . MET A 1 92 ? -4.215 -10.192 8.782 1.00 97.06 92 MET A C 1
ATOM 699 O O . MET A 1 92 ? -3.554 -10.039 7.753 1.00 97.06 92 MET A O 1
ATOM 703 N N . LYS A 1 93 ? -5.486 -10.613 8.742 1.00 97.06 93 LYS A N 1
ATOM 704 C CA . LYS A 1 93 ? -6.181 -10.919 7.479 1.00 97.06 93 LYS A CA 1
ATOM 705 C C . LYS A 1 93 ? -6.253 -9.705 6.547 1.00 97.06 93 LYS A C 1
ATOM 707 O O . LYS A 1 93 ? -6.100 -9.840 5.330 1.00 97.06 93 LYS A O 1
ATOM 712 N N . ALA A 1 94 ? -6.477 -8.507 7.088 1.00 97.00 94 ALA A N 1
ATOM 713 C CA . ALA A 1 94 ? -6.474 -7.276 6.303 1.00 97.00 94 ALA A CA 1
ATOM 714 C C . ALA A 1 94 ? -5.076 -6.955 5.751 1.00 97.00 94 ALA A C 1
ATOM 716 O O . ALA A 1 94 ? -4.957 -6.620 4.570 1.00 97.00 94 ALA A O 1
ATOM 717 N N . VAL A 1 95 ? -4.020 -7.114 6.557 1.00 96.25 95 VAL A N 1
ATOM 718 C CA . VAL A 1 95 ? -2.622 -6.926 6.131 1.00 96.25 95 VAL A CA 1
ATOM 719 C C . VAL A 1 95 ? -2.272 -7.855 4.969 1.00 96.25 95 VAL A C 1
ATOM 721 O O . VAL A 1 95 ? -1.710 -7.400 3.971 1.00 96.25 95 VAL A O 1
ATOM 724 N N . GLU A 1 96 ? -2.668 -9.127 5.036 1.00 96.06 96 GLU A N 1
ATOM 725 C CA . GLU A 1 96 ? -2.478 -10.080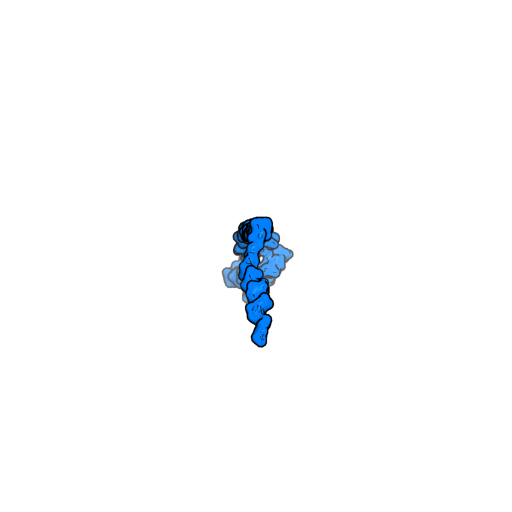 3.937 1.00 96.06 96 GLU A CA 1
ATOM 726 C C . GLU A 1 96 ? -3.168 -9.622 2.644 1.00 96.06 96 GLU A C 1
ATOM 728 O O . GLU A 1 96 ? -2.564 -9.649 1.569 1.00 96.06 96 GLU A O 1
ATOM 733 N N . LYS A 1 97 ? -4.415 -9.135 2.726 1.00 95.75 97 LYS A N 1
ATOM 734 C CA . LYS A 1 97 ? -5.144 -8.614 1.555 1.00 95.75 97 LYS A CA 1
ATOM 735 C C . LYS A 1 97 ? -4.488 -7.365 0.966 1.00 95.75 97 LYS A C 1
ATOM 737 O O . LYS A 1 97 ? -4.438 -7.228 -0.257 1.00 95.75 97 LYS A O 1
ATOM 742 N N . LEU A 1 98 ? -3.955 -6.481 1.807 1.00 96.44 98 LEU A N 1
ATOM 743 C CA . LEU A 1 98 ? -3.308 -5.228 1.401 1.00 96.44 98 LEU A CA 1
ATOM 744 C C . LEU A 1 98 ? -1.915 -5.426 0.774 1.00 96.44 98 LEU A C 1
ATOM 746 O O . LEU A 1 98 ? -1.351 -4.481 0.216 1.00 96.44 98 LEU A O 1
ATOM 750 N N . GLN A 1 99 ? -1.368 -6.646 0.753 1.00 93.69 99 GLN A N 1
ATOM 751 C CA . GLN A 1 99 ? -0.198 -6.944 -0.085 1.00 93.69 99 GLN A CA 1
ATOM 752 C C . GLN A 1 99 ? -0.513 -6.798 -1.585 1.00 93.69 99 GLN A C 1
ATOM 754 O O . GLN A 1 99 ? 0.360 -6.453 -2.385 1.00 93.69 99 GLN A O 1
ATOM 759 N N . ASN A 1 100 ? -1.779 -6.958 -1.975 1.00 93.75 100 ASN A N 1
ATOM 760 C CA . ASN A 1 100 ? -2.237 -6.757 -3.344 1.00 93.75 100 ASN A CA 1
ATOM 761 C C . ASN A 1 100 ? -2.502 -5.266 -3.641 1.00 93.75 100 ASN A C 1
ATOM 763 O O . ASN A 1 100 ? -3.247 -4.597 -2.926 1.00 93.75 100 ASN A O 1
ATOM 767 N N . SER A 1 101 ? -1.928 -4.748 -4.731 1.00 92.69 101 SER A N 1
ATOM 768 C CA . SER A 1 101 ? -2.028 -3.334 -5.123 1.00 92.69 101 SER A CA 1
ATOM 769 C C . SER A 1 101 ? -3.454 -2.853 -5.396 1.00 92.69 101 SER A C 1
ATOM 771 O O . SER A 1 101 ? -3.802 -1.749 -4.985 1.00 92.69 101 SER A O 1
ATOM 773 N N . VAL A 1 102 ? -4.296 -3.681 -6.019 1.00 93.25 102 VAL A N 1
ATOM 774 C CA . VAL A 1 102 ? -5.700 -3.344 -6.320 1.00 93.25 102 VAL A CA 1
ATOM 775 C C . VAL A 1 102 ? -6.492 -3.170 -5.026 1.00 93.25 102 VAL A C 1
ATOM 777 O O . VAL A 1 102 ? -7.302 -2.251 -4.890 1.00 93.25 102 VAL A O 1
ATOM 780 N N . TRP A 1 103 ? -6.226 -4.031 -4.041 1.00 95.94 103 TRP A N 1
ATOM 781 C CA . TRP A 1 103 ? -6.857 -3.935 -2.729 1.00 95.94 103 TRP A CA 1
ATOM 782 C C . TRP A 1 103 ? -6.403 -2.696 -1.960 1.00 95.94 103 TRP A C 1
ATOM 784 O O . TRP A 1 103 ? -7.243 -2.070 -1.321 1.00 95.94 103 TRP A O 1
ATOM 794 N N . ARG A 1 104 ? -5.131 -2.290 -2.068 1.00 95.62 104 ARG A N 1
ATOM 79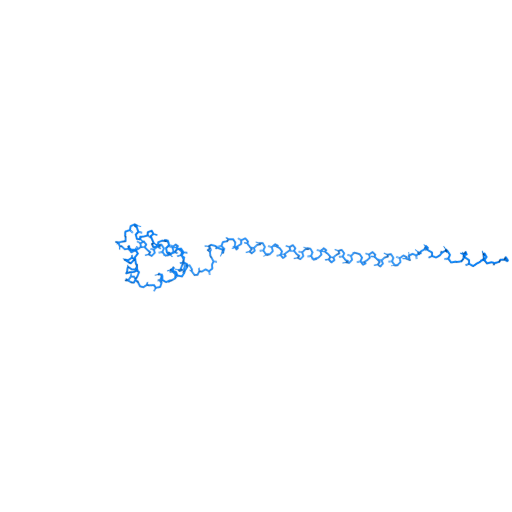5 C CA . ARG A 1 104 ? -4.642 -1.037 -1.461 1.00 95.62 104 ARG A CA 1
ATOM 796 C C . ARG A 1 104 ? -5.346 0.190 -2.010 1.00 95.62 104 ARG A C 1
ATOM 798 O O . ARG A 1 104 ? -5.883 0.981 -1.240 1.00 95.62 104 ARG A O 1
ATOM 805 N N . GLU A 1 105 ? -5.384 0.321 -3.332 1.00 95.00 105 GLU A N 1
ATOM 806 C CA . GLU A 1 105 ? -6.057 1.441 -3.991 1.00 95.00 105 GLU A CA 1
ATOM 807 C C . GLU A 1 105 ? -7.543 1.485 -3.620 1.00 95.00 105 GLU A C 1
ATOM 809 O O . GLU A 1 105 ? -8.078 2.534 -3.258 1.00 95.00 105 GLU A O 1
ATOM 814 N N . THR A 1 106 ? -8.203 0.325 -3.619 1.00 95.44 106 THR A N 1
ATOM 815 C CA . THR A 1 106 ? -9.605 0.220 -3.206 1.00 95.44 106 THR A CA 1
ATOM 816 C C . THR A 1 106 ? -9.781 0.650 -1.747 1.00 95.44 106 THR A C 1
ATOM 818 O O . THR A 1 106 ? -10.649 1.467 -1.450 1.00 95.44 106 THR A O 1
ATOM 821 N N . PHE A 1 107 ? -8.957 0.133 -0.833 1.00 96.69 107 PHE A N 1
ATOM 822 C CA . PHE A 1 107 ? -9.038 0.419 0.598 1.00 96.69 107 PHE A CA 1
ATOM 823 C C . PHE A 1 107 ? -8.837 1.905 0.907 1.00 96.69 107 PHE A C 1
ATOM 825 O O . PHE A 1 107 ? -9.626 2.486 1.654 1.00 96.69 107 PHE A O 1
ATOM 832 N N . ILE A 1 108 ? -7.836 2.547 0.301 1.00 95.69 108 ILE A N 1
ATOM 833 C CA . ILE A 1 108 ? -7.586 3.982 0.480 1.00 95.69 108 ILE A CA 1
ATOM 834 C C . ILE A 1 108 ? -8.758 4.816 -0.048 1.00 95.69 108 ILE A C 1
ATOM 836 O O . ILE A 1 108 ? -9.188 5.742 0.635 1.00 95.69 108 ILE A O 1
ATOM 840 N N . ASN A 1 109 ? -9.356 4.445 -1.179 1.00 95.69 109 ASN A N 1
ATOM 841 C CA . ASN A 1 109 ? -10.501 5.168 -1.740 1.00 95.69 109 ASN A CA 1
ATOM 842 C C . ASN A 1 109 ? -11.846 4.890 -1.030 1.00 95.69 109 ASN A C 1
ATOM 844 O O .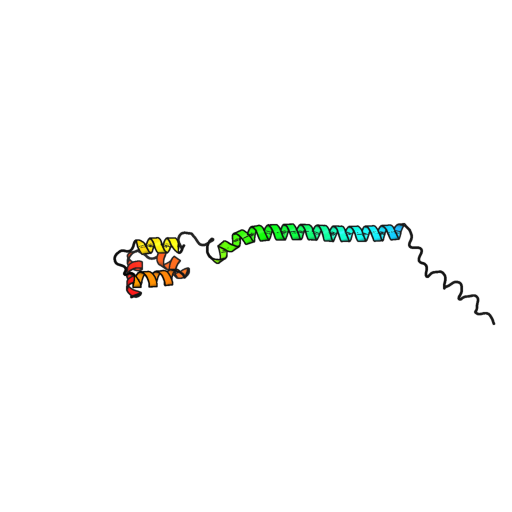 ASN A 1 109 ? -12.823 5.611 -1.245 1.00 95.69 109 ASN A O 1
ATOM 848 N N . MET A 1 110 ? -11.943 3.867 -0.172 1.00 95.62 110 MET A N 1
ATOM 849 C CA . MET A 1 110 ? -13.144 3.630 0.640 1.00 95.62 110 MET A CA 1
ATOM 850 C C . MET A 1 110 ? -13.328 4.715 1.713 1.00 95.62 110 MET A C 1
ATOM 852 O O . MET A 1 110 ? -12.372 5.151 2.346 1.00 95.62 110 MET A O 1
ATOM 856 N N . SER A 1 111 ? -14.577 5.091 2.005 1.00 96.19 111 SER A N 1
ATOM 857 C CA . SER A 1 111 ? -14.884 5.885 3.202 1.00 96.19 111 SER A CA 1
ATOM 858 C C . SER A 1 111 ? -14.613 5.082 4.477 1.00 96.19 111 SER A C 1
ATOM 860 O O . SER A 1 111 ? -14.674 3.851 4.463 1.00 96.19 111 SER A O 1
ATOM 862 N N . THR A 1 112 ? -14.389 5.757 5.605 1.00 94.00 112 THR A N 1
ATOM 863 C CA . THR A 1 112 ? -14.124 5.103 6.900 1.00 94.00 112 THR A CA 1
ATOM 864 C C . THR A 1 112 ? -15.201 4.077 7.272 1.00 94.00 112 THR A C 1
ATOM 866 O O . THR A 1 112 ? -14.877 2.957 7.658 1.00 94.00 112 THR A O 1
ATOM 869 N N . LEU A 1 113 ? -16.482 4.407 7.053 1.00 94.81 113 LEU A N 1
ATOM 870 C CA . LEU A 1 113 ? -17.604 3.486 7.286 1.00 94.81 113 LEU A CA 1
ATOM 871 C C . LEU A 1 113 ? -17.516 2.227 6.412 1.00 94.81 113 LEU A C 1
ATOM 873 O O . LEU A 1 113 ? -17.794 1.123 6.873 1.00 94.81 113 LEU A O 1
ATOM 877 N N . ARG A 1 114 ? -17.115 2.381 5.145 1.00 97.06 114 ARG A N 1
ATOM 878 C CA . ARG A 1 114 ? -16.991 1.255 4.215 1.00 97.06 114 ARG A CA 1
ATOM 879 C C . ARG A 1 114 ? -15.760 0.401 4.513 1.00 97.06 114 ARG A C 1
ATOM 881 O O . ARG A 1 114 ? -15.860 -0.814 4.396 1.00 97.06 114 ARG A O 1
ATOM 888 N N . ARG A 1 115 ? -14.650 1.004 4.957 1.00 96.75 115 ARG A N 1
ATOM 889 C CA . ARG A 1 115 ? -13.474 0.262 5.445 1.00 96.75 115 ARG A CA 1
ATOM 890 C C . ARG A 1 115 ? -13.831 -0.590 6.659 1.00 96.75 115 ARG A C 1
ATOM 892 O O . ARG A 1 115 ? -13.501 -1.767 6.675 1.00 96.75 115 ARG A O 1
ATOM 899 N N . ARG A 1 116 ? -14.571 -0.031 7.622 1.00 95.69 116 ARG A N 1
ATOM 900 C CA . ARG A 1 116 ? -15.054 -0.773 8.797 1.00 95.69 116 ARG A CA 1
ATOM 901 C C . ARG A 1 116 ? -15.918 -1.966 8.395 1.00 95.69 116 ARG A C 1
ATOM 903 O O . ARG A 1 116 ? -15.585 -3.093 8.728 1.00 95.69 116 ARG A O 1
ATOM 910 N N . ALA A 1 117 ? -16.939 -1.731 7.574 1.00 95.88 117 ALA A N 1
ATOM 911 C CA . ALA A 1 117 ? -17.810 -2.800 7.087 1.00 95.88 117 ALA A CA 1
ATOM 912 C C . ALA A 1 117 ? -17.073 -3.854 6.238 1.00 95.88 117 ALA A C 1
ATOM 914 O O . ALA A 1 117 ? -17.523 -4.993 6.144 1.00 95.88 117 ALA A O 1
ATOM 915 N N . TRP A 1 118 ? -15.976 -3.482 5.573 1.00 96.88 118 TRP A N 1
ATOM 916 C CA . TRP A 1 118 ? -15.112 -4.425 4.868 1.00 96.88 118 TRP A CA 1
ATOM 917 C C . TRP A 1 118 ? -14.317 -5.298 5.846 1.00 96.88 118 TRP A C 1
ATOM 919 O O . TRP A 1 118 ? -14.293 -6.511 5.660 1.00 96.88 118 TRP A O 1
ATOM 929 N N . LEU A 1 119 ? -13.745 -4.715 6.904 1.00 96.56 119 LEU A N 1
ATOM 930 C CA . LEU A 1 119 ? -13.036 -5.448 7.962 1.00 96.56 119 LEU A CA 1
ATOM 931 C C . LEU A 1 119 ? -13.956 -6.424 8.704 1.00 96.56 119 LEU A C 1
ATOM 933 O O . LEU A 1 119 ? -13.575 -7.570 8.915 1.00 96.56 119 LEU A O 1
ATOM 937 N N . ASP A 1 120 ? -15.192 -6.019 9.004 1.00 94.38 120 ASP A N 1
ATOM 938 C CA . ASP A 1 120 ? -16.181 -6.876 9.679 1.00 94.38 120 ASP A CA 1
ATOM 939 C C . ASP A 1 120 ? -16.537 -8.137 8.863 1.00 94.38 120 ASP A C 1
ATOM 941 O O . ASP A 1 120 ? -17.034 -9.119 9.407 1.00 94.38 120 ASP A O 1
ATOM 945 N N . ARG A 1 121 ? -16.276 -8.131 7.547 1.00 94.44 121 ARG A N 1
ATOM 946 C CA . ARG A 1 121 ? -16.477 -9.285 6.651 1.00 94.44 121 ARG A CA 1
ATOM 947 C C . ARG A 1 121 ? -15.258 -10.199 6.540 1.00 94.44 121 ARG A C 1
ATOM 949 O O . ARG A 1 121 ? -15.351 -11.221 5.866 1.00 94.44 121 ARG A O 1
ATOM 956 N N . LEU A 1 122 ? -14.120 -9.812 7.115 1.00 92.38 122 LEU A N 1
ATOM 957 C CA . LEU A 1 122 ? -12.908 -10.636 7.150 1.00 92.38 122 LEU A CA 1
ATOM 958 C C . LEU A 1 122 ? -12.884 -11.589 8.357 1.00 92.38 122 LEU A C 1
ATOM 960 O O . LEU A 1 122 ? -11.969 -12.405 8.453 1.00 92.38 122 LEU A O 1
ATOM 964 N N . VAL A 1 123 ? -13.860 -11.482 9.265 1.00 78.56 123 VAL A N 1
ATOM 965 C CA . VAL A 1 123 ? -14.025 -12.364 10.431 1.00 78.56 123 VAL A CA 1
ATOM 966 C C . VAL A 1 123 ? -14.241 -13.807 9.987 1.00 78.56 123 VAL A C 1
ATOM 968 O O . VAL A 1 123 ? -15.157 -14.050 9.172 1.00 78.56 123 VAL A O 1
#

InterPro domains:
  IPR045026 L10-interacting MYB domain-containing protein [PTHR47584] (13-121)

pLDDT: mean 76.07, std 20.23, range [38.69, 97.06]

Organism: Cannabis sativa (NCBI:txid3483)

Secondary structure (DSSP, 8-state):
---TTSTTTSSS-SS----HHHHHHHHHHHHHHHHHHHHHHHHHHHHHHHHHHHHHHHTTTTTSSSS-GGG-HHHHHHHHHTSTT--HHHHHHHHHHHTSHHHHHHHHHS-HHHHHHHHTT--

Sequence (123 aa):
MGTRLVDEVFRSEAKTSVTSTERKAKRQRSEQMSAAIAAWTEVAKVRVETTLAKAEKNKNAIEGGSGNDEFSVTKCMQVLEGIEGVSDDVYMKAVEKLQNSVWRETFINMSTLRRRAWLDRLV

Foldseek 3Di:
DDPPPPVVVPVPCPPPPCDPVNVVVVVVVVVVVVVVVVVVVVVVVVVVVVVVVVVVVCVCVVPDDDDDCLLDLVNLLVLLVPQPPQDPQLSVLLSVQSVDSVSSVVLSPDDSVVNVVVSVVSD